Protein AF-A0A822HAA8-F1 (afdb_monomer)

Sequence (51 aa):
RTYQDLNQYPIVPWVIADYESEKLVLNSLSTYRDLSKPVGKLNPIRKSFFY

Structure (mmCIF, N/CA/C/O backbone):
data_AF-A0A822HAA8-F1
#
_entry.id   AF-A0A822HAA8-F1
#
loop_
_atom_site.group_PDB
_atom_site.id
_atom_site.type_symbol
_atom_site.label_atom_id
_atom_site.label_alt_id
_atom_site.label_comp_id
_atom_site.label_asym_id
_atom_site.label_entity_id
_atom_site.label_seq_id
_atom_site.pdbx_PDB_ins_code
_atom_site.Cartn_x
_atom_site.Cartn_y
_atom_site.Cartn_z
_atom_site.occupancy
_atom_site.B_iso_or_equiv
_atom_site.auth_seq_id
_atom_site.auth_comp_id
_atom_site.auth_asym_id
_atom_site.auth_atom_id
_atom_site.pdbx_PDB_model_num
ATOM 1 N N . ARG A 1 1 ? 17.409 -6.334 -9.535 1.00 58.34 1 ARG A N 1
ATOM 2 C CA . ARG A 1 1 ? 17.210 -5.590 -8.271 1.00 58.34 1 ARG A CA 1
ATOM 3 C C . ARG A 1 1 ? 17.964 -6.327 -7.194 1.00 58.34 1 ARG A C 1
ATOM 5 O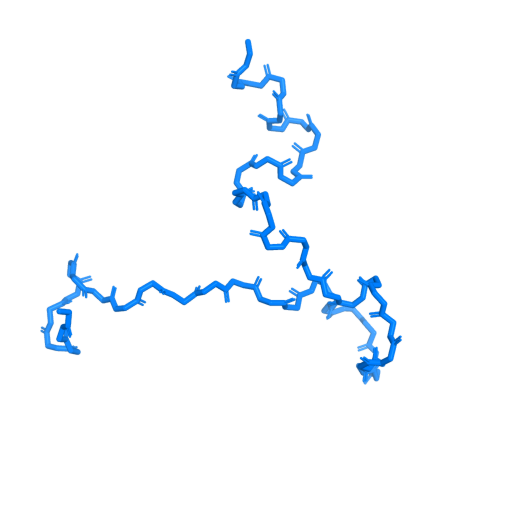 O . ARG A 1 1 ? 17.655 -7.483 -6.938 1.00 58.34 1 ARG A O 1
ATOM 12 N N . THR A 1 2 ? 18.985 -5.696 -6.649 1.00 54.75 2 THR A N 1
ATOM 13 C CA . THR A 1 2 ? 19.979 -6.324 -5.778 1.00 54.75 2 THR A CA 1
ATOM 14 C C . THR A 1 2 ? 20.116 -5.438 -4.550 1.00 54.75 2 THR A C 1
ATOM 16 O O . THR A 1 2 ? 20.139 -4.220 -4.688 1.00 54.75 2 THR A O 1
ATOM 19 N N . TYR A 1 3 ? 20.209 -6.033 -3.359 1.00 61.12 3 TYR A N 1
ATOM 20 C CA . TYR A 1 3 ? 20.288 -5.302 -2.083 1.00 61.12 3 TYR A CA 1
ATOM 21 C C . TYR A 1 3 ? 21.514 -4.379 -1.964 1.00 6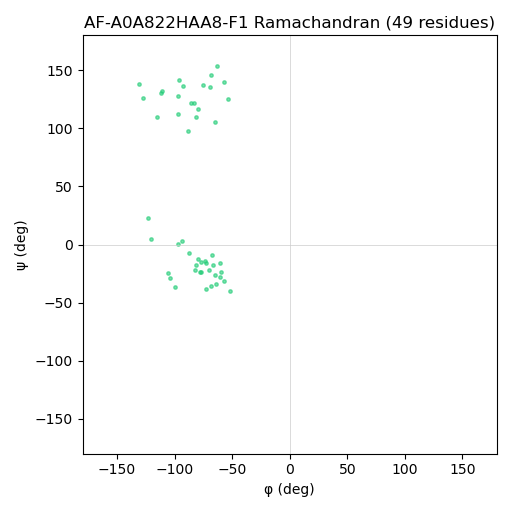1.12 3 TYR A C 1
ATOM 23 O O . TYR A 1 3 ? 21.539 -3.502 -1.110 1.00 61.12 3 TYR A O 1
ATOM 31 N N . GLN A 1 4 ? 22.508 -4.574 -2.833 1.00 69.31 4 GLN A N 1
ATOM 32 C CA . GLN A 1 4 ? 23.776 -3.850 -2.845 1.00 69.31 4 GLN A CA 1
ATOM 33 C C . GLN A 1 4 ? 23.697 -2.472 -3.533 1.00 69.31 4 GLN A C 1
ATOM 35 O O . GLN A 1 4 ? 24.594 -1.656 -3.345 1.00 69.31 4 GLN A O 1
ATOM 40 N N . ASP A 1 5 ? 22.659 -2.209 -4.339 1.00 72.62 5 ASP A N 1
ATOM 41 C CA . ASP A 1 5 ? 22.503 -0.951 -5.082 1.00 72.62 5 ASP A CA 1
ATOM 42 C C . ASP A 1 5 ? 21.264 -0.186 -4.596 1.00 72.62 5 ASP A C 1
ATOM 44 O O . ASP A 1 5 ? 20.120 -0.582 -4.846 1.00 72.62 5 ASP A O 1
ATOM 48 N N . LEU A 1 6 ? 21.510 0.934 -3.910 1.00 68.69 6 LEU A N 1
ATOM 49 C CA . LEU A 1 6 ? 20.482 1.819 -3.355 1.00 68.69 6 LEU A CA 1
ATOM 50 C C . LEU A 1 6 ? 19.557 2.398 -4.439 1.00 68.69 6 LEU A C 1
ATOM 52 O O . LEU A 1 6 ? 18.381 2.632 -4.168 1.00 68.69 6 LEU A O 1
ATOM 56 N N . ASN A 1 7 ? 20.038 2.556 -5.676 1.00 77.38 7 ASN A N 1
ATOM 57 C CA . ASN A 1 7 ? 19.231 3.065 -6.788 1.00 77.38 7 ASN A CA 1
ATOM 58 C C . ASN A 1 7 ? 18.310 1.994 -7.398 1.00 77.38 7 ASN A C 1
ATOM 60 O O . ASN A 1 7 ? 17.401 2.315 -8.163 1.00 77.38 7 ASN A O 1
ATOM 64 N N . GLN A 1 8 ? 18.516 0.717 -7.059 1.00 75.81 8 GLN A N 1
ATOM 65 C CA . GLN A 1 8 ? 17.755 -0.421 -7.587 1.00 75.81 8 GLN A CA 1
ATOM 66 C C . GLN A 1 8 ? 17.089 -1.256 -6.492 1.00 75.81 8 GLN A C 1
ATOM 68 O O . GLN A 1 8 ? 16.764 -2.435 -6.708 1.00 75.81 8 GLN A O 1
ATOM 73 N N . TYR A 1 9 ? 16.858 -0.650 -5.327 1.00 73.75 9 TYR A N 1
ATOM 74 C CA . TYR A 1 9 ? 16.222 -1.331 -4.212 1.00 73.75 9 TYR A CA 1
ATOM 75 C C . TYR A 1 9 ? 14.835 -1.875 -4.619 1.00 73.75 9 TYR A C 1
ATOM 77 O O . TYR A 1 9 ? 14.103 -1.231 -5.388 1.00 73.75 9 TYR A O 1
ATOM 85 N N . PRO A 1 10 ? 14.450 -3.088 -4.182 1.00 76.88 10 PRO A N 1
ATOM 86 C CA . PRO A 1 10 ? 13.120 -3.632 -4.436 1.00 76.88 10 PRO A CA 1
ATOM 87 C C . PRO A 1 10 ? 12.016 -2.670 -3.983 1.00 76.88 10 PRO A C 1
ATOM 89 O O . PRO A 1 10 ? 11.984 -2.236 -2.836 1.00 76.88 10 PRO A O 1
ATOM 92 N N . ILE A 1 11 ? 11.104 -2.331 -4.898 1.00 76.81 11 ILE A N 1
ATOM 93 C CA . ILE A 1 11 ? 9.903 -1.563 -4.571 1.00 76.81 11 ILE A CA 1
ATOM 94 C C . ILE A 1 11 ? 8.891 -2.565 -4.043 1.00 76.81 11 ILE A C 1
ATOM 96 O O . ILE A 1 11 ? 8.524 -3.507 -4.746 1.00 76.81 11 ILE A O 1
ATOM 100 N N . VAL A 1 12 ? 8.444 -2.338 -2.815 1.00 80.31 12 VAL A N 1
ATOM 101 C CA . VAL A 1 12 ? 7.446 -3.161 -2.136 1.00 80.31 12 VAL A CA 1
ATOM 102 C C . VAL A 1 12 ? 6.176 -2.320 -1.987 1.00 80.31 12 VAL A C 1
ATOM 104 O O . VAL A 1 12 ? 6.274 -1.154 -1.589 1.00 80.31 12 VAL A O 1
ATOM 107 N N . PRO A 1 13 ? 4.989 -2.835 -2.356 1.00 78.25 13 PRO A N 1
ATOM 108 C CA . PRO A 1 13 ? 3.755 -2.078 -2.211 1.00 78.25 13 PRO A CA 1
ATOM 109 C C . PRO A 1 13 ? 3.402 -1.892 -0.734 1.00 78.25 13 PRO A C 1
ATOM 111 O O . PRO A 1 13 ? 3.624 -2.766 0.100 1.00 78.25 13 PRO A O 1
ATOM 114 N N . TRP A 1 14 ? 2.806 -0.746 -0.425 1.00 79.06 14 TRP A N 1
ATOM 115 C CA . TRP A 1 14 ? 2.273 -0.451 0.901 1.00 79.06 14 TRP A CA 1
ATOM 116 C C . TRP A 1 14 ? 0.917 -1.143 1.027 1.00 79.06 14 TRP 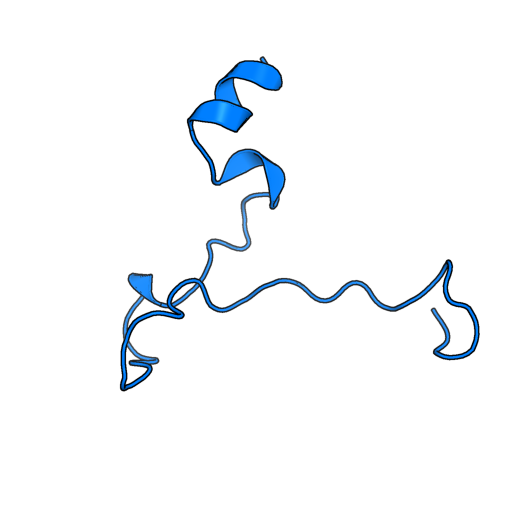A C 1
ATOM 118 O O . TRP A 1 14 ? 0.016 -0.832 0.254 1.00 79.06 14 TRP A O 1
ATOM 128 N N . VAL A 1 15 ? 0.781 -2.102 1.942 1.00 81.88 15 VAL A N 1
ATOM 129 C CA . VAL A 1 15 ? -0.408 -2.974 2.009 1.00 81.88 15 VAL A CA 1
ATOM 130 C C . VAL A 1 15 ? -1.400 -2.534 3.084 1.00 81.88 15 VAL A C 1
ATOM 132 O O . VAL A 1 15 ? -2.604 -2.623 2.867 1.00 81.88 15 VAL A O 1
ATOM 135 N N . ILE A 1 16 ? -0.916 -2.040 4.221 1.00 84.50 16 ILE A N 1
ATOM 136 C CA . ILE A 1 16 ? -1.754 -1.631 5.352 1.00 84.50 16 ILE A CA 1
ATOM 137 C C . ILE A 1 16 ? -2.073 -0.138 5.225 1.00 84.50 16 ILE A C 1
ATOM 139 O O . ILE A 1 16 ? -1.207 0.659 4.862 1.00 84.50 16 ILE A O 1
ATOM 143 N N . ALA A 1 17 ? -3.327 0.226 5.478 1.00 84.56 17 ALA A N 1
ATOM 144 C CA . ALA A 1 17 ? -3.801 1.607 5.516 1.00 84.56 17 ALA A CA 1
ATOM 145 C C . ALA A 1 17 ? -4.063 2.104 6.948 1.00 84.56 17 ALA A C 1
ATOM 147 O O . ALA A 1 17 ? -4.005 3.307 7.184 1.00 84.56 17 ALA A O 1
ATOM 148 N N . ASP A 1 18 ? -4.331 1.191 7.885 1.00 82.25 18 ASP A N 1
ATOM 149 C CA . ASP A 1 18 ? -4.631 1.504 9.282 1.00 82.25 18 ASP A CA 1
ATOM 150 C C . ASP A 1 18 ? -3.381 1.370 10.163 1.00 82.25 18 ASP A C 1
ATOM 152 O O . ASP A 1 18 ? -2.854 0.272 10.351 1.00 82.25 18 ASP A O 1
ATOM 156 N N . TYR A 1 19 ? -2.913 2.506 10.681 1.00 82.69 19 TYR A N 1
ATOM 157 C CA . TYR A 1 19 ? -1.766 2.613 11.590 1.00 82.69 19 TYR A CA 1
ATOM 158 C C . TYR A 1 19 ? -2.138 3.247 12.941 1.00 82.69 19 TYR A C 1
ATOM 160 O O . TYR A 1 19 ? -1.250 3.507 13.749 1.00 82.69 19 TYR A O 1
ATOM 168 N N . GLU A 1 20 ? -3.423 3.524 13.180 1.00 82.62 20 GLU A N 1
ATOM 169 C CA . GLU A 1 20 ? -3.902 4.209 14.391 1.00 82.62 20 GLU A CA 1
ATOM 170 C C . GLU A 1 20 ? -4.560 3.237 15.380 1.00 82.62 20 GLU A C 1
ATOM 172 O O . GLU A 1 20 ? -4.511 3.456 16.591 1.00 82.62 20 GLU A O 1
ATOM 177 N N . SER A 1 21 ? -5.144 2.142 14.886 1.00 82.81 21 SER A N 1
ATOM 178 C CA . SER A 1 21 ? -5.787 1.130 15.725 1.00 82.81 21 SER A CA 1
ATOM 179 C C . SER A 1 21 ? -4.783 0.334 16.568 1.00 82.81 21 SER A C 1
ATOM 181 O O . SER A 1 21 ? -3.790 -0.184 16.062 1.00 82.81 21 SER A O 1
ATOM 183 N N . GLU A 1 22 ? -5.097 0.122 17.850 1.00 84.06 22 GLU A N 1
ATOM 184 C CA . GLU A 1 22 ? -4.288 -0.701 18.769 1.00 84.06 22 GLU A CA 1
ATOM 185 C C . GLU A 1 22 ? -4.248 -2.188 18.357 1.00 84.06 22 GLU A C 1
ATOM 187 O O . GLU A 1 22 ? -3.291 -2.910 18.642 1.00 84.06 22 GLU A O 1
ATOM 192 N N . LYS A 1 23 ? -5.287 -2.658 17.653 1.00 82.06 23 LYS A N 1
ATOM 193 C CA . LYS A 1 23 ? -5.371 -4.014 17.101 1.00 82.06 23 LYS A CA 1
ATOM 194 C C . LYS A 1 23 ? -5.699 -3.972 15.617 1.00 82.06 23 LYS A C 1
ATOM 196 O O . LYS A 1 23 ? -6.717 -3.420 15.210 1.00 82.06 23 LYS A O 1
ATOM 201 N N . LEU A 1 24 ? -4.864 -4.639 14.827 1.00 80.81 24 LEU A N 1
ATOM 202 C CA . LEU A 1 24 ? -5.032 -4.751 13.385 1.00 80.81 24 LEU A CA 1
ATOM 203 C C . LEU A 1 24 ? -6.049 -5.856 13.045 1.00 80.81 24 LEU A C 1
ATOM 205 O O . LEU A 1 24 ? -5.768 -7.046 13.205 1.00 80.81 24 LEU A O 1
ATOM 209 N N . VAL A 1 25 ? -7.234 -5.475 12.565 1.00 80.38 25 VAL A N 1
ATOM 210 C CA . VAL A 1 25 ? -8.283 -6.426 12.163 1.00 80.38 25 VAL A CA 1
ATOM 211 C C . VAL A 1 25 ? -8.108 -6.821 10.694 1.00 80.38 25 VAL A C 1
ATOM 213 O O . VAL A 1 25 ? -8.582 -6.143 9.790 1.00 80.38 25 VAL A O 1
ATOM 216 N N . LEU A 1 26 ? -7.477 -7.971 10.446 1.00 81.25 26 LEU A N 1
ATOM 217 C CA . LEU A 1 26 ? -7.196 -8.489 9.092 1.00 81.25 26 LEU A CA 1
ATOM 218 C C . LEU A 1 26 ? -8.444 -8.914 8.291 1.00 81.25 26 LEU A C 1
ATOM 220 O O . LEU A 1 26 ? -8.355 -9.186 7.101 1.00 81.25 26 LEU A O 1
ATOM 224 N N . ASN A 1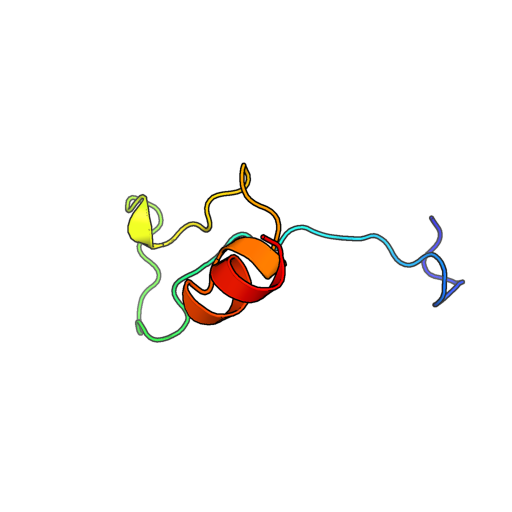 27 ? -9.618 -8.967 8.921 1.00 82.06 27 ASN A N 1
ATOM 225 C CA . ASN A 1 27 ? -10.871 -9.305 8.237 1.00 82.06 27 ASN A CA 1
ATOM 226 C C . ASN A 1 27 ? -11.573 -8.083 7.623 1.00 82.06 27 ASN A C 1
ATOM 228 O O . ASN A 1 27 ? -12.578 -8.249 6.933 1.00 82.06 27 ASN A O 1
ATOM 232 N N . SER A 1 28 ? -11.086 -6.862 7.877 1.00 77.50 28 SER A N 1
ATOM 233 C CA . SER A 1 28 ? -11.700 -5.649 7.341 1.00 77.50 28 SER A CA 1
ATOM 234 C C . SER A 1 28 ? -10.997 -5.174 6.073 1.00 77.50 28 SER A C 1
ATOM 236 O O . SER A 1 28 ? -9.794 -4.919 6.069 1.00 77.50 28 SER A O 1
ATOM 238 N N . LEU A 1 29 ? -11.767 -4.955 5.003 1.00 79.44 29 LEU A N 1
ATOM 239 C CA . LEU A 1 29 ? -11.279 -4.314 3.775 1.00 79.44 29 LEU A CA 1
ATOM 240 C C . LEU A 1 29 ? -10.748 -2.891 4.015 1.00 79.44 29 LEU A C 1
ATOM 242 O O . LEU A 1 29 ? -9.912 -2.430 3.247 1.00 79.44 29 LEU A O 1
ATOM 246 N N . SER A 1 30 ? -11.191 -2.210 5.079 1.00 79.62 30 SER A N 1
ATOM 247 C CA . SER A 1 30 ? -10.718 -0.862 5.431 1.00 79.62 30 SER A CA 1
ATOM 248 C C . SER A 1 30 ? -9.276 -0.833 5.945 1.00 79.62 30 SER A C 1
ATOM 250 O O . SER A 1 30 ? -8.632 0.210 5.891 1.00 79.62 30 SER A O 1
ATOM 252 N N . THR A 1 31 ? -8.766 -1.963 6.439 1.00 81.38 31 THR A N 1
ATOM 253 C CA . THR A 1 31 ? -7.396 -2.095 6.952 1.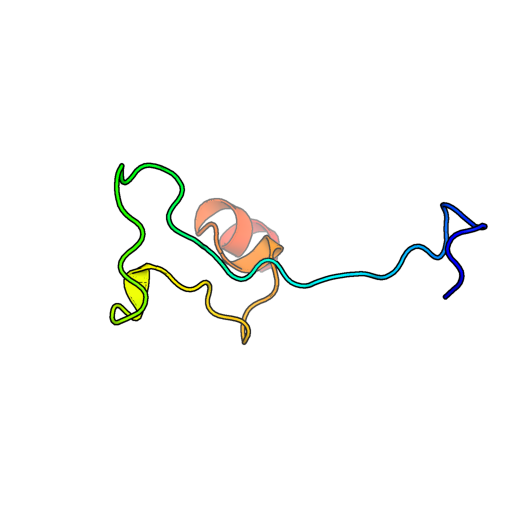00 81.38 31 THR A CA 1
ATOM 254 C C . THR A 1 31 ? -6.379 -2.187 5.818 1.00 81.38 31 THR A C 1
ATOM 256 O O . THR A 1 31 ? -5.210 -1.838 5.997 1.00 81.38 31 THR A O 1
ATOM 259 N N . TYR A 1 32 ? -6.820 -2.620 4.635 1.00 84.19 32 TYR A N 1
ATOM 260 C CA . TYR A 1 32 ? -5.972 -2.773 3.467 1.00 84.19 32 TYR A CA 1
ATOM 261 C C . TYR A 1 32 ? -6.044 -1.558 2.558 1.00 84.19 32 TYR A C 1
ATOM 263 O O . TYR A 1 32 ? -7.092 -0.964 2.303 1.00 84.19 32 TYR A O 1
ATOM 271 N N . ARG A 1 33 ? -4.892 -1.217 2.003 1.00 82.00 33 ARG A N 1
ATOM 272 C CA . ARG A 1 33 ? -4.776 -0.215 0.963 1.00 82.00 33 ARG A CA 1
ATOM 273 C C . ARG A 1 33 ? -5.274 -0.795 -0.363 1.00 82.00 33 ARG A C 1
ATOM 275 O O . ARG A 1 33 ? -4.910 -1.902 -0.747 1.00 82.00 33 ARG A O 1
ATOM 282 N N . ASP A 1 34 ? -6.033 -0.000 -1.113 1.00 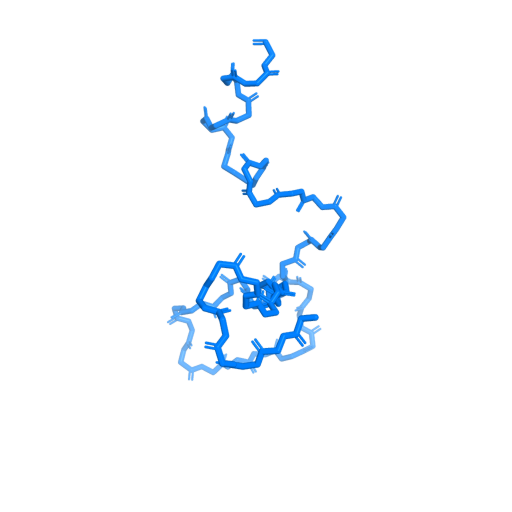78.50 34 ASP A N 1
ATO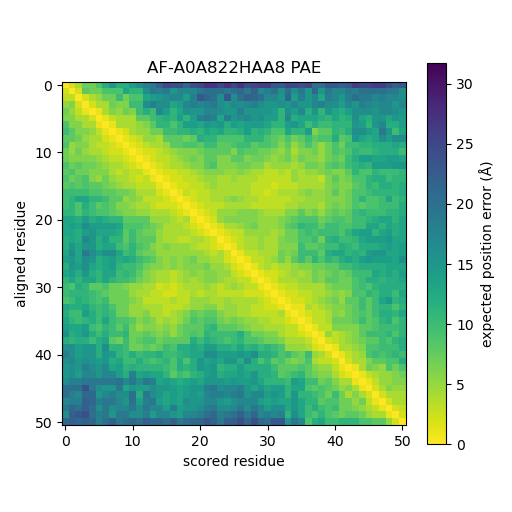M 283 C CA . ASP A 1 34 ? -6.400 -0.330 -2.490 1.00 78.50 34 ASP A CA 1
ATOM 284 C C . ASP A 1 34 ? -5.146 -0.368 -3.388 1.00 78.50 34 ASP A C 1
ATOM 286 O O . ASP A 1 34 ? -4.555 0.667 -3.727 1.00 78.50 34 ASP A O 1
ATOM 290 N N . LEU A 1 35 ? -4.726 -1.585 -3.745 1.00 77.62 35 LEU A N 1
ATOM 291 C CA . LEU A 1 35 ? -3.545 -1.854 -4.569 1.00 77.62 35 LEU A CA 1
ATOM 292 C C . LEU A 1 35 ? -3.764 -1.516 -6.050 1.00 77.62 35 LEU A C 1
ATOM 294 O O . LEU A 1 35 ? -2.792 -1.388 -6.791 1.00 77.62 35 LEU A O 1
ATOM 298 N N . SER A 1 36 ? -5.013 -1.313 -6.484 1.00 79.88 36 SER A N 1
ATOM 299 C CA . SER A 1 36 ? -5.315 -0.899 -7.860 1.00 79.88 36 SER A CA 1
ATOM 300 C C . SER A 1 36 ? -4.944 0.563 -8.136 1.00 79.88 36 SER A C 1
ATOM 302 O O . SER A 1 36 ? -4.842 0.977 -9.293 1.00 79.88 36 SER A O 1
ATOM 304 N N . LYS A 1 37 ? -4.725 1.369 -7.085 1.00 76.12 37 LYS A N 1
ATOM 305 C CA . LYS A 1 37 ? -4.454 2.807 -7.194 1.00 76.12 37 LYS A CA 1
ATOM 306 C C . LYS A 1 37 ? -3.008 3.139 -6.813 1.00 76.12 37 LYS A C 1
ATOM 308 O O . LYS A 1 37 ? -2.556 2.757 -5.727 1.00 76.12 37 LYS A O 1
ATOM 313 N N . PRO A 1 38 ? -2.295 3.944 -7.629 1.00 75.00 38 PRO A N 1
ATOM 314 C CA . PRO A 1 38 ? -0.952 4.399 -7.286 1.00 75.00 38 PRO A CA 1
ATOM 315 C C . PRO A 1 38 ? -0.967 5.268 -6.021 1.00 75.00 38 PRO A C 1
ATOM 317 O O . PRO A 1 38 ? -1.962 5.927 -5.706 1.00 75.00 38 PRO A O 1
ATOM 320 N N . VAL A 1 39 ? 0.155 5.298 -5.292 1.00 71.31 39 VAL A N 1
ATOM 321 C CA . VAL A 1 39 ? 0.311 6.029 -4.014 1.00 71.31 39 VAL A CA 1
ATOM 322 C C . VAL A 1 39 ? -0.119 7.494 -4.123 1.00 71.31 39 VAL A C 1
ATOM 324 O O . VAL A 1 39 ? -0.844 7.976 -3.255 1.00 71.31 39 VAL A O 1
ATOM 327 N N . GLY A 1 40 ? 0.200 8.160 -5.235 1.00 64.50 40 GLY A N 1
ATOM 328 C CA . GLY A 1 40 ? -0.169 9.558 -5.482 1.00 64.50 40 GLY A CA 1
ATOM 329 C C . GLY A 1 40 ? -1.670 9.836 -5.652 1.00 64.50 40 GLY A C 1
ATOM 330 O O . GLY A 1 40 ? -2.080 10.980 -5.488 1.00 64.50 40 GLY A O 1
ATOM 331 N N . LYS A 1 41 ? -2.500 8.820 -5.930 1.00 60.47 41 LYS A N 1
ATOM 332 C CA . LYS A 1 41 ? -3.945 8.977 -6.192 1.00 60.47 41 LYS A CA 1
ATOM 333 C C . LYS A 1 41 ? -4.827 8.714 -4.965 1.00 60.47 41 LYS A C 1
ATOM 335 O O . LYS A 1 41 ? -6.047 8.804 -5.071 1.00 60.47 41 LYS A O 1
ATOM 340 N N . LEU A 1 42 ? -4.239 8.385 -3.811 1.00 63.69 42 LEU A N 1
ATOM 341 C CA . LEU A 1 42 ? -5.015 8.166 -2.584 1.00 63.69 42 LEU A CA 1
ATOM 342 C C . LEU A 1 42 ? -5.556 9.452 -1.971 1.00 63.69 42 LEU A C 1
ATOM 344 O O . LEU A 1 42 ? -6.659 9.452 -1.440 1.00 63.69 42 LEU A O 1
ATOM 348 N N . ASN A 1 43 ? -4.774 10.532 -2.008 1.00 67.56 43 ASN A N 1
ATOM 349 C CA . ASN A 1 43 ? -5.188 11.782 -1.392 1.00 67.56 43 ASN A CA 1
ATOM 350 C C . ASN A 1 43 ? -6.039 12.581 -2.399 1.00 67.56 43 ASN A C 1
ATOM 352 O O . ASN A 1 43 ? -5.533 12.889 -3.485 1.00 67.56 43 ASN A O 1
ATOM 356 N N . PRO A 1 44 ? -7.295 12.941 -2.074 1.00 65.94 44 PRO A N 1
ATOM 357 C CA . PRO A 1 44 ? -8.151 13.727 -2.963 1.00 65.94 44 PRO A CA 1
ATOM 358 C C . PRO A 1 44 ? -7.527 15.075 -3.351 1.00 65.94 44 PRO A C 1
ATOM 360 O O . PRO 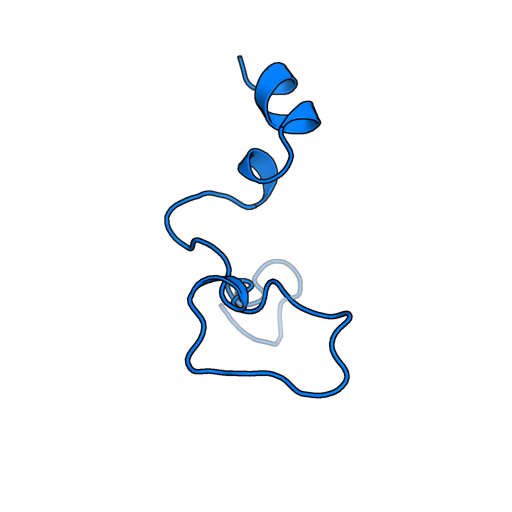A 1 44 ? -7.696 15.503 -4.488 1.00 65.94 44 PRO A O 1
ATOM 363 N N . ILE A 1 45 ? -6.721 15.682 -2.471 1.00 65.50 45 ILE A N 1
ATOM 364 C CA . ILE A 1 45 ? -5.997 16.939 -2.735 1.00 65.50 45 ILE A CA 1
ATOM 365 C C . ILE A 1 45 ? -4.905 16.734 -3.794 1.00 65.50 45 ILE A C 1
ATOM 367 O O . ILE A 1 45 ? -4.668 17.594 -4.633 1.00 65.50 45 ILE A O 1
ATOM 371 N N . ARG A 1 46 ? -4.246 15.567 -3.805 1.00 59.88 46 ARG A N 1
ATOM 372 C CA . ARG A 1 46 ? -3.261 15.233 -4.847 1.00 59.88 46 ARG A CA 1
ATOM 373 C C . ARG A 1 46 ? -3.914 14.795 -6.151 1.00 59.88 46 ARG A C 1
ATOM 375 O O . ARG A 1 46 ? -3.303 14.934 -7.202 1.00 59.88 46 ARG A O 1
ATOM 382 N N . LYS A 1 47 ? -5.154 14.304 -6.108 1.00 57.91 47 LYS A N 1
ATOM 383 C CA . LYS A 1 47 ? -5.901 13.883 -7.298 1.00 57.91 47 LYS A CA 1
ATOM 384 C C . LYS A 1 47 ? -6.191 15.051 -8.251 1.00 57.91 47 LYS A C 1
ATOM 386 O O . LYS A 1 47 ? -6.168 14.822 -9.454 1.00 57.91 47 LYS A O 1
ATOM 391 N N . SER A 1 48 ? -6.415 16.265 -7.738 1.00 60.16 48 SER A N 1
ATOM 392 C CA . SER A 1 48 ? -6.645 17.465 -8.561 1.00 60.16 48 SER A CA 1
ATOM 393 C C . SER A 1 48 ? -5.375 18.046 -9.182 1.00 60.16 48 SER A C 1
ATOM 395 O O . SER A 1 48 ? -5.478 18.866 -10.077 1.00 60.16 48 SER A O 1
ATOM 397 N N . PHE A 1 49 ? -4.187 17.651 -8.714 1.00 59.34 49 PHE A N 1
ATOM 398 C CA . PHE A 1 49 ? -2.914 18.101 -9.287 1.00 59.34 49 PHE A CA 1
ATOM 399 C C . PHE A 1 49 ? -2.510 17.296 -10.535 1.00 59.34 49 PHE A C 1
ATOM 401 O O . PHE A 1 49 ? -1.703 17.751 -11.335 1.00 59.34 49 PHE A O 1
ATOM 408 N N . PHE A 1 50 ? -3.048 16.081 -10.696 1.00 59.50 50 PHE A N 1
ATOM 409 C CA . PHE A 1 50 ? -2.757 15.201 -11.836 1.00 59.50 50 PHE A CA 1
ATOM 410 C C . PHE A 1 50 ? -3.755 15.340 -13.003 1.00 59.50 50 PHE A C 1
ATOM 412 O O . PHE A 1 50 ? -3.640 14.577 -13.962 1.00 59.50 50 PHE A O 1
ATOM 419 N N . TYR A 1 51 ? -4.730 16.251 -12.911 1.00 53.34 51 TYR A N 1
ATOM 420 C CA . TYR A 1 51 ? -5.728 16.539 -13.948 1.00 53.34 51 TYR A CA 1
ATOM 421 C C . TYR A 1 51 ? -5.665 17.999 -14.381 1.00 53.34 51 TYR A C 1
ATOM 423 O O . TYR A 1 51 ? -5.345 18.841 -13.516 1.00 53.34 51 TYR A O 1
#

Secondary structure (DSSP, 8-state):
--TT-GGGPPP----B---S-SS--TT-GGGB--TTS-GGGSSHHHHTT--

Solvent-accessible surface area (bac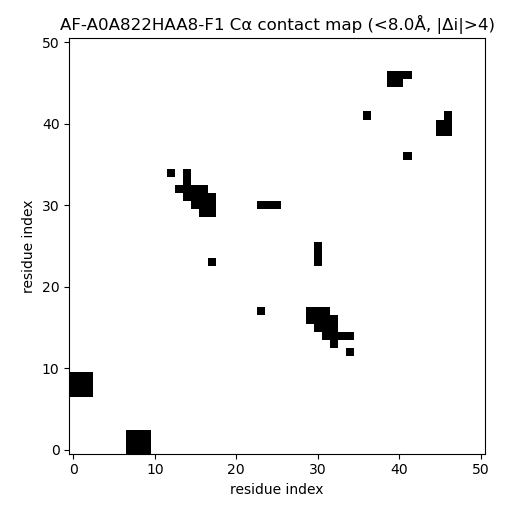kbone atoms only — not comparable to full-atom values): 3566 Å² total; per-residue (Å²): 118,46,94,89,38,83,93,41,50,81,86,73,84,77,53,69,60,66,86,82,64,97,67,87,59,88,88,43,74,78,35,42,40,69,80,92,53,58,82,70,60,71,45,72,78,47,44,61,73,80,100

Foldseek 3Di:
DDPVDPVPDDDDDDFADDPPDPDQDPVDPNRTDDPVDDPQCPDPVSVVVVD

Mean predicted aligned error: 9.28 Å

Radius of gyration: 14.81 Å; Cα contacts (8 Å, |Δi|>4): 35; chains: 1; bounding box: 36×27×33 Å

pLDDT: mean 73.63, std 9.21, range [53.34, 84.56]